Protein AF-A0A9D3B9A3-F1 (afdb_monomer)

Solvent-accessible surface area (backbone atoms only — not comparable to full-atom values): 5141 Å² total; per-residue (Å²): 142,89,83,82,88,76,71,79,62,83,76,73,53,71,68,58,48,48,55,52,50,50,50,68,72,42,58,75,53,64,77,50,44,65,61,53,31,68,74,65,33,66,69,57,43,51,55,50,50,52,52,51,53,51,54,50,50,55,52,52,50,55,52,51,52,53,50,51,53,50,51,51,52,53,52,52,56,51,52,54,53,54,62,77,72,106

pLDDT: mean 85.49, std 12.86, range [47.88, 96.56]

Structure (mmCIF, N/CA/C/O backbone):
data_AF-A0A9D3B9A3-F1
#
_entry.id   AF-A0A9D3B9A3-F1
#
loop_
_atom_site.group_PDB
_atom_site.id
_atom_site.type_symbol
_atom_site.label_atom_id
_atom_site.label_alt_id
_atom_site.label_comp_id
_atom_site.label_asym_id
_atom_site.label_entity_id
_atom_site.label_seq_id
_atom_site.pdbx_PDB_ins_code
_atom_site.Cartn_x
_atom_site.Cartn_y
_atom_site.Cartn_z
_atom_site.occupancy
_atom_site.B_iso_or_equiv
_atom_site.auth_seq_id
_atom_site.auth_comp_id
_atom_site.auth_asym_id
_atom_site.auth_atom_id
_atom_site.pdbx_PDB_model_num
ATOM 1 N N . MET A 1 1 ? 6.326 10.527 38.671 1.00 47.88 1 MET A N 1
ATOM 2 C CA . MET A 1 1 ? 5.760 11.430 37.648 1.00 47.88 1 MET A CA 1
ATOM 3 C C . MET A 1 1 ? 5.918 10.729 36.302 1.00 47.88 1 MET A C 1
ATOM 5 O O . MET A 1 1 ? 6.972 10.816 35.699 1.00 47.88 1 MET A O 1
ATOM 9 N N . ALA A 1 2 ? 4.943 9.900 35.923 1.00 47.94 2 ALA A N 1
ATOM 10 C CA . ALA A 1 2 ? 4.983 9.069 34.715 1.00 47.94 2 ALA A CA 1
ATOM 11 C C . ALA A 1 2 ? 3.606 9.126 34.038 1.00 47.94 2 ALA A C 1
ATOM 13 O O . ALA A 1 2 ? 2.848 8.164 34.033 1.00 47.94 2 ALA A O 1
ATOM 14 N N . GLY A 1 3 ? 3.251 10.315 33.563 1.00 51.28 3 GLY A N 1
ATOM 15 C CA . GLY A 1 3 ? 2.103 10.557 32.698 1.00 51.28 3 GLY A CA 1
ATOM 16 C C . GLY A 1 3 ? 2.592 11.484 31.599 1.00 51.28 3 GLY A C 1
ATOM 17 O O . GLY A 1 3 ? 2.956 12.615 31.897 1.00 51.28 3 GLY A O 1
ATOM 18 N N . GLY A 1 4 ? 2.716 10.976 30.374 1.00 48.44 4 GLY A N 1
ATOM 19 C CA . GLY A 1 4 ? 3.244 11.775 29.261 1.00 48.44 4 GLY A CA 1
ATOM 20 C C . GLY A 1 4 ? 3.666 11.008 28.006 1.00 48.44 4 GLY A C 1
ATOM 21 O O . GLY A 1 4 ? 4.406 11.561 27.207 1.00 48.44 4 GLY A O 1
ATOM 22 N N . ILE A 1 5 ? 3.248 9.748 27.818 1.00 55.19 5 ILE A N 1
ATOM 23 C CA . ILE A 1 5 ? 3.459 9.010 26.547 1.00 55.19 5 ILE A CA 1
ATOM 24 C C . ILE A 1 5 ? 2.116 8.752 25.828 1.00 55.19 5 ILE A C 1
ATOM 26 O O . ILE A 1 5 ? 2.061 8.096 24.797 1.00 55.19 5 ILE A O 1
ATOM 30 N N . THR A 1 6 ? 1.006 9.270 26.362 1.00 57.72 6 THR A N 1
ATOM 31 C CA . THR A 1 6 ? -0.348 9.094 25.805 1.00 57.72 6 THR A CA 1
ATOM 32 C C . THR A 1 6 ? -1.013 10.404 25.403 1.00 57.72 6 THR A C 1
ATOM 34 O O . THR A 1 6 ? -2.226 10.417 25.208 1.00 57.72 6 THR A O 1
ATOM 37 N N . ASP A 1 7 ? -0.254 11.490 25.234 1.00 52.56 7 ASP A N 1
ATOM 38 C CA . ASP A 1 7 ? -0.741 12.557 24.364 1.00 52.56 7 ASP A CA 1
ATOM 39 C C . ASP A 1 7 ? -0.789 11.962 22.961 1.00 52.56 7 ASP A C 1
ATOM 41 O O . ASP A 1 7 ? 0.238 11.753 22.310 1.00 52.56 7 ASP A O 1
ATOM 45 N N . THR A 1 8 ? -1.991 11.603 22.517 1.00 60.88 8 THR A N 1
ATOM 46 C CA . THR A 1 8 ? -2.267 11.436 21.098 1.00 60.88 8 THR A CA 1
ATOM 47 C C . THR A 1 8 ? -2.003 12.800 20.480 1.00 60.88 8 THR A C 1
ATOM 49 O O . THR A 1 8 ? -2.896 13.644 20.457 1.00 60.88 8 THR A O 1
ATOM 52 N N . GLY A 1 9 ? -0.748 13.051 20.095 1.00 62.47 9 GLY A N 1
ATOM 53 C CA . GLY A 1 9 ? -0.363 14.280 19.419 1.00 62.47 9 GLY A CA 1
ATOM 54 C C . GLY A 1 9 ? -1.297 14.526 18.239 1.00 62.47 9 GLY A C 1
ATOM 55 O O . GLY A 1 9 ? -1.875 13.579 17.698 1.00 62.47 9 GLY A O 1
ATOM 56 N N . GLU A 1 10 ? -1.459 15.798 17.874 1.00 76.88 10 GLU A N 1
ATOM 57 C CA . GLU A 1 10 ? -2.289 16.213 16.741 1.00 76.88 10 GLU A CA 1
ATOM 58 C C . GLU A 1 10 ? -2.073 15.264 15.548 1.00 76.88 10 GLU A C 1
ATOM 60 O O . GLU A 1 10 ? -0.925 15.078 15.118 1.00 76.88 10 GLU A O 1
ATOM 65 N N . PRO A 1 11 ? -3.134 14.606 15.041 1.00 81.44 11 PRO A N 1
ATOM 66 C CA . PRO A 1 11 ? -2.992 13.658 13.950 1.00 81.44 11 PRO A CA 1
ATOM 67 C C . PRO A 1 11 ? -2.354 14.359 12.752 1.00 81.44 11 PRO A C 1
ATOM 69 O O . PRO A 1 11 ? -2.710 15.488 12.407 1.00 81.44 11 PRO A O 1
ATOM 72 N N . TYR A 1 12 ? -1.398 13.687 12.106 1.00 86.44 12 TYR A N 1
ATOM 73 C CA . TYR A 1 12 ? -0.739 14.247 10.932 1.00 86.44 12 TYR A CA 1
ATOM 74 C C . TYR A 1 12 ? -1.771 14.668 9.881 1.00 86.44 12 TYR A C 1
ATOM 76 O O . TYR A 1 12 ? -2.711 13.931 9.577 1.00 86.44 12 TYR A O 1
ATOM 84 N N . SER A 1 13 ? -1.555 15.842 9.281 1.00 92.75 13 SER A N 1
ATOM 85 C CA . SER A 1 13 ? -2.336 16.279 8.123 1.00 92.75 13 SER A CA 1
ATOM 86 C C . SER A 1 13 ? -2.278 15.227 7.015 1.00 92.75 13 SER A C 1
ATOM 88 O O . SER A 1 13 ? -1.237 14.599 6.799 1.00 92.75 13 SER A O 1
ATOM 90 N N . ALA A 1 14 ? -3.371 15.080 6.264 1.00 90.69 14 ALA A N 1
ATOM 91 C CA . ALA A 1 14 ? -3.474 14.130 5.157 1.00 90.69 14 ALA A CA 1
ATOM 92 C C . ALA A 1 14 ? -2.312 14.260 4.156 1.00 90.69 14 ALA A C 1
ATOM 94 O O . ALA A 1 14 ? -1.822 13.255 3.647 1.00 90.69 14 ALA A O 1
ATOM 95 N N . PHE A 1 15 ? -1.819 15.482 3.923 1.00 93.88 15 PHE A N 1
ATOM 96 C CA . PHE A 1 15 ? -0.667 15.713 3.052 1.00 93.88 15 PHE A CA 1
ATOM 97 C C . PHE A 1 15 ? 0.635 15.135 3.627 1.00 93.88 15 PHE A C 1
ATOM 99 O O . PHE A 1 15 ? 1.386 14.471 2.918 1.00 93.88 15 PHE A O 1
ATOM 106 N N . VAL A 1 16 ? 0.890 15.330 4.924 1.00 94.38 16 VAL A N 1
ATOM 107 C CA . VAL A 1 16 ? 2.075 14.772 5.598 1.00 94.38 16 VAL A CA 1
ATOM 108 C C . VAL A 1 16 ? 1.995 13.245 5.628 1.00 94.38 16 VAL A C 1
ATOM 110 O O . VAL A 1 16 ? 2.979 12.574 5.320 1.00 94.38 16 VAL A O 1
ATOM 113 N N . GLY A 1 17 ? 0.812 12.693 5.913 1.00 92.00 17 GLY A N 1
ATOM 114 C CA . GLY A 1 17 ? 0.557 11.254 5.847 1.00 92.00 17 GLY A CA 1
ATOM 115 C C . GLY A 1 17 ? 0.784 10.671 4.449 1.00 92.00 17 GLY A C 1
ATOM 116 O O . GLY A 1 17 ? 1.391 9.610 4.328 1.00 92.00 17 GLY A O 1
ATOM 117 N N . LEU A 1 18 ? 0.376 11.381 3.390 1.00 92.31 18 LEU A N 1
ATOM 118 C CA . LEU A 1 18 ? 0.627 10.982 2.002 1.00 92.31 18 LEU A CA 1
ATOM 119 C C . LEU A 1 18 ? 2.126 10.923 1.697 1.00 92.31 18 LEU A C 1
ATOM 121 O O . LEU A 1 18 ? 2.599 9.919 1.168 1.00 92.31 18 LEU A O 1
ATOM 125 N N . VAL A 1 19 ? 2.878 11.972 2.045 1.00 93.06 19 VAL A N 1
ATOM 126 C CA . VAL A 1 19 ? 4.336 12.007 1.840 1.00 93.06 19 VAL A CA 1
ATOM 127 C C . VAL A 1 19 ? 5.011 10.877 2.618 1.00 93.06 19 VAL A C 1
ATOM 129 O O . VAL A 1 19 ? 5.900 10.213 2.085 1.00 93.06 19 VAL A O 1
ATOM 132 N N . TYR A 1 20 ? 4.573 10.609 3.848 1.00 92.75 20 TYR A N 1
ATOM 133 C CA . TYR A 1 20 ? 5.099 9.514 4.660 1.00 92.75 20 TYR A CA 1
ATOM 134 C C . TYR A 1 20 ? 4.818 8.140 4.034 1.00 92.75 20 TYR A C 1
ATOM 136 O O . TYR A 1 20 ? 5.738 7.342 3.859 1.00 92.75 20 TYR A O 1
ATOM 144 N N . MET A 1 21 ? 3.574 7.886 3.617 1.00 91.56 21 MET A N 1
ATOM 145 C CA . MET A 1 21 ? 3.189 6.640 2.946 1.00 91.56 21 MET A CA 1
ATOM 146 C C . MET A 1 21 ? 3.913 6.453 1.611 1.00 91.56 21 MET A C 1
ATOM 148 O O . MET A 1 21 ? 4.365 5.351 1.316 1.00 91.56 21 MET A O 1
ATOM 152 N N . PHE A 1 22 ? 4.095 7.518 0.826 1.00 89.81 22 PHE A N 1
ATOM 153 C CA . PHE A 1 22 ? 4.879 7.468 -0.409 1.00 89.81 22 PHE A CA 1
ATOM 154 C C . PHE A 1 22 ? 6.321 7.035 -0.136 1.00 89.81 22 PHE A C 1
ATOM 156 O O . PHE A 1 22 ? 6.819 6.122 -0.790 1.00 89.81 22 PHE A O 1
ATOM 163 N N . ASN A 1 23 ? 6.973 7.638 0.862 1.00 90.69 23 ASN A N 1
ATOM 164 C CA . ASN A 1 23 ? 8.329 7.252 1.252 1.00 90.69 23 ASN A CA 1
ATOM 165 C C . ASN A 1 23 ? 8.398 5.791 1.717 1.00 90.69 23 ASN A C 1
ATOM 167 O O . ASN A 1 23 ? 9.358 5.098 1.387 1.00 90.69 23 ASN A O 1
ATOM 171 N N . LEU A 1 24 ? 7.377 5.310 2.431 1.00 90.50 24 LEU A N 1
ATOM 172 C CA . LEU A 1 24 ? 7.306 3.929 2.906 1.00 90.50 24 LEU A CA 1
ATOM 173 C C . LEU A 1 24 ? 7.145 2.917 1.759 1.00 90.50 24 LEU A C 1
ATOM 175 O O . LEU A 1 24 ? 7.765 1.858 1.787 1.00 90.50 24 LEU A O 1
ATOM 179 N N . ILE A 1 25 ? 6.330 3.244 0.751 1.00 89.44 25 ILE A N 1
ATOM 180 C CA . ILE A 1 25 ? 6.060 2.369 -0.401 1.00 89.44 25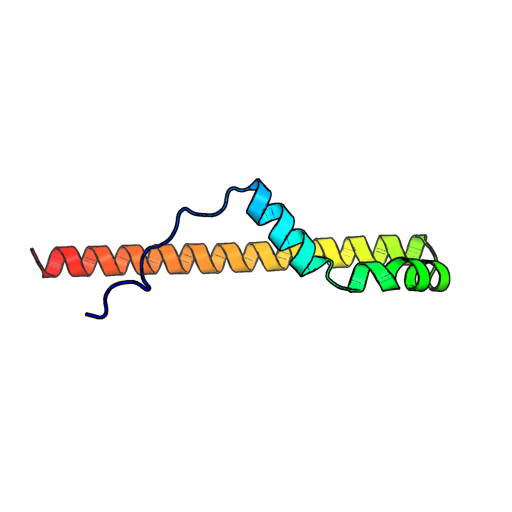 ILE A CA 1
ATOM 181 C C . ILE A 1 25 ? 7.236 2.373 -1.380 1.00 89.44 25 ILE A C 1
ATOM 183 O O . ILE A 1 25 ? 7.645 1.324 -1.871 1.00 89.44 25 ILE A O 1
ATOM 187 N N . VAL A 1 26 ? 7.771 3.555 -1.690 1.00 89.00 26 VAL A N 1
ATOM 188 C CA . VAL A 1 26 ? 8.836 3.708 -2.685 1.00 89.00 26 VAL A CA 1
ATOM 189 C C . VAL A 1 26 ? 10.183 3.259 -2.129 1.00 89.00 26 VAL A C 1
ATOM 191 O O . VAL A 1 26 ? 10.915 2.530 -2.807 1.00 89.00 26 VAL A O 1
ATOM 194 N N . GLY A 1 27 ? 10.513 3.691 -0.908 1.00 86.44 27 GLY A N 1
ATOM 195 C CA . GLY A 1 27 ? 11.780 3.406 -0.243 1.00 86.44 27 GLY A CA 1
ATOM 196 C C . GLY A 1 27 ? 12.998 3.606 -1.152 1.00 86.44 27 GLY A C 1
ATOM 197 O O . GLY A 1 27 ? 13.053 4.507 -1.988 1.00 86.44 27 GLY A O 1
ATOM 198 N N . THR A 1 28 ? 13.977 2.712 -1.033 1.00 85.88 28 THR A N 1
ATOM 199 C CA . THR A 1 28 ? 15.128 2.639 -1.950 1.00 85.88 28 THR A CA 1
ATOM 200 C C . THR A 1 28 ? 14.792 1.961 -3.284 1.00 85.88 28 THR A C 1
ATOM 202 O O . THR A 1 28 ? 15.616 1.970 -4.199 1.00 85.88 28 THR A O 1
ATOM 205 N N . GLY A 1 29 ? 13.583 1.404 -3.433 1.00 81.31 29 GLY A N 1
ATOM 206 C CA . GLY A 1 29 ? 13.140 0.681 -4.626 1.00 81.31 29 GLY A CA 1
ATOM 207 C C . GLY A 1 29 ? 13.067 1.557 -5.878 1.00 81.31 29 GLY A C 1
ATOM 208 O O . GLY A 1 29 ? 13.394 1.089 -6.967 1.00 81.31 29 GLY A O 1
ATOM 209 N N . ALA A 1 30 ? 12.750 2.851 -5.742 1.00 83.88 30 ALA A N 1
ATOM 210 C CA . ALA A 1 30 ? 12.787 3.784 -6.877 1.00 83.88 30 ALA A CA 1
ATOM 211 C C . ALA A 1 30 ? 14.165 3.884 -7.548 1.00 83.88 30 ALA A C 1
ATOM 213 O O . ALA A 1 30 ? 14.233 4.162 -8.743 1.00 83.88 30 ALA A O 1
ATOM 214 N N . LEU A 1 31 ? 15.260 3.641 -6.820 1.00 85.19 31 LEU A N 1
ATOM 215 C CA . LEU A 1 31 ? 16.615 3.740 -7.374 1.00 85.19 31 LEU A CA 1
ATOM 216 C C . LEU A 1 31 ? 16.940 2.579 -8.325 1.00 85.19 31 LEU A C 1
ATOM 218 O O . LEU A 1 31 ? 17.754 2.734 -9.233 1.00 85.19 31 LEU A O 1
ATOM 222 N N . THR A 1 32 ? 16.307 1.417 -8.143 1.00 82.75 32 THR A N 1
ATOM 223 C CA . THR A 1 32 ? 16.561 0.212 -8.949 1.00 82.75 32 THR A CA 1
ATOM 224 C C . THR A 1 32 ? 15.507 -0.019 -10.034 1.00 82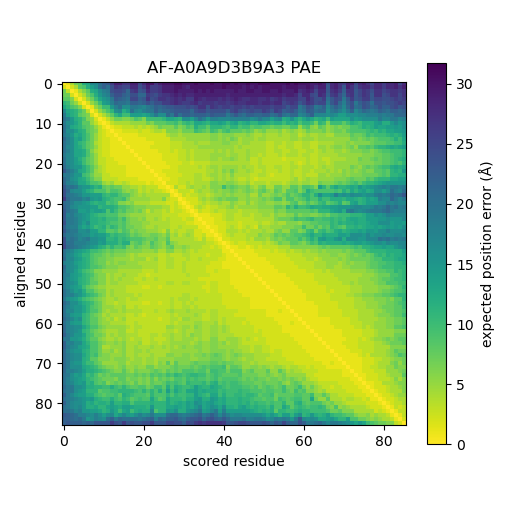.75 32 THR A C 1
ATOM 226 O O . THR A 1 32 ? 15.800 -0.700 -11.023 1.00 82.75 32 THR A O 1
ATOM 229 N N . MET A 1 33 ? 14.319 0.592 -9.913 1.00 82.81 33 MET A N 1
ATOM 230 C CA . MET A 1 33 ? 13.227 0.471 -10.891 1.00 82.81 33 MET A CA 1
ATOM 231 C C . MET A 1 33 ? 13.637 0.792 -12.340 1.00 82.81 33 MET A C 1
ATOM 233 O O . MET A 1 33 ? 13.338 -0.026 -13.212 1.00 82.81 33 MET A O 1
ATOM 237 N N . PRO A 1 34 ? 14.358 1.894 -12.647 1.00 84.88 34 PRO A N 1
ATOM 238 C CA . PRO A 1 34 ? 14.665 2.242 -14.036 1.00 84.88 34 PRO A CA 1
ATOM 239 C C . PRO A 1 34 ? 15.498 1.170 -14.744 1.00 84.88 34 PRO A C 1
ATOM 241 O O . PRO A 1 34 ? 15.238 0.832 -15.898 1.00 84.88 34 PRO A O 1
ATOM 244 N N . ARG A 1 35 ? 16.473 0.585 -14.036 1.00 85.50 35 ARG A N 1
ATOM 245 C CA . ARG A 1 35 ? 17.332 -0.473 -14.582 1.00 85.50 35 ARG A CA 1
ATOM 246 C C . ARG A 1 35 ? 16.549 -1.765 -14.801 1.00 85.50 35 ARG A C 1
ATOM 248 O O . ARG A 1 35 ? 16.680 -2.366 -15.862 1.00 85.50 35 ARG A O 1
ATOM 255 N N . ALA A 1 36 ? 15.727 -2.166 -13.832 1.00 84.19 36 ALA A N 1
ATOM 256 C CA . ALA A 1 36 ? 14.896 -3.364 -13.944 1.00 84.19 36 ALA A CA 1
ATOM 257 C C . ALA A 1 36 ? 13.903 -3.262 -15.117 1.00 84.19 36 ALA A C 1
ATOM 259 O O . ALA A 1 36 ? 13.693 -4.233 -15.848 1.00 84.19 36 ALA A 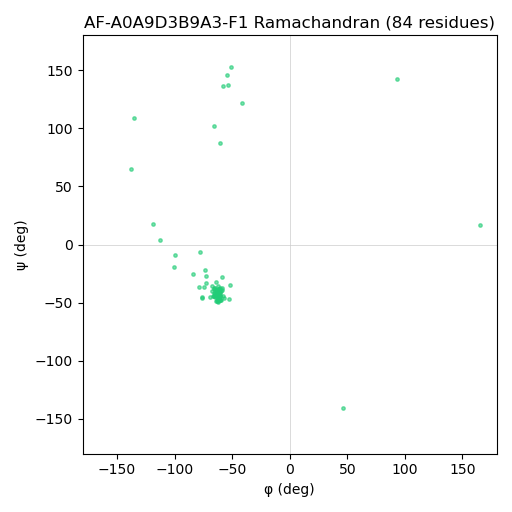O 1
ATOM 260 N N . PHE A 1 37 ? 13.339 -2.074 -15.341 1.00 86.12 37 PHE A N 1
ATOM 261 C CA . PHE A 1 37 ? 12.373 -1.843 -16.414 1.00 86.12 37 PHE A CA 1
ATOM 262 C C . PHE A 1 37 ? 13.051 -1.793 -17.783 1.00 86.12 37 PHE A C 1
ATOM 264 O O . PHE A 1 37 ? 12.520 -2.335 -18.751 1.00 86.12 37 PHE A O 1
ATOM 271 N N . ALA A 1 38 ? 14.256 -1.219 -17.860 1.00 87.56 38 ALA A N 1
ATOM 272 C CA . ALA A 1 38 ? 15.067 -1.251 -19.073 1.00 87.56 38 ALA A CA 1
ATOM 273 C C . ALA A 1 38 ? 15.447 -2.686 -19.478 1.00 87.56 38 ALA A C 1
ATOM 275 O O . ALA A 1 38 ? 15.475 -2.992 -20.666 1.00 87.56 38 ALA A O 1
ATOM 276 N N . THR A 1 39 ? 15.700 -3.577 -18.511 1.00 89.62 39 THR A N 1
ATOM 277 C CA . THR A 1 39 ? 16.030 -4.984 -18.792 1.00 89.62 39 THR A CA 1
ATOM 278 C C . THR A 1 39 ? 14.818 -5.855 -19.127 1.00 89.62 39 THR A C 1
ATOM 280 O O . THR A 1 39 ? 14.935 -6.745 -19.961 1.00 89.62 39 THR A O 1
ATOM 283 N N . ALA A 1 40 ? 13.664 -5.628 -18.489 1.00 88.25 40 ALA A N 1
ATOM 284 C CA . ALA A 1 40 ? 12.452 -6.427 -18.707 1.00 88.25 40 ALA A CA 1
ATOM 285 C C . ALA A 1 40 ? 11.633 -5.967 -19.927 1.00 88.25 40 ALA A C 1
ATOM 287 O O . ALA A 1 40 ? 10.895 -6.755 -20.516 1.00 88.25 40 ALA A O 1
ATOM 288 N N . GLY A 1 41 ? 11.762 -4.694 -20.303 1.00 89.69 41 GLY A N 1
ATOM 289 C CA . GLY A 1 41 ? 10.959 -4.055 -21.335 1.00 89.69 41 GLY A CA 1
ATOM 290 C C . GLY A 1 41 ? 9.723 -3.358 -20.762 1.00 89.69 41 GLY A C 1
ATOM 291 O O . GLY A 1 41 ? 9.053 -3.847 -19.852 1.00 89.69 41 GLY A O 1
ATOM 292 N N . TRP A 1 42 ? 9.397 -2.203 -21.342 1.00 86.94 42 TRP A N 1
ATOM 293 C CA . TRP A 1 42 ? 8.370 -1.292 -20.829 1.00 86.94 42 TRP A CA 1
ATOM 294 C C . TRP A 1 42 ? 6.972 -1.925 -20.727 1.00 86.94 42 TRP A C 1
ATOM 296 O O . TRP A 1 42 ? 6.281 -1.698 -19.738 1.00 86.94 42 TRP A O 1
ATOM 306 N N . VAL A 1 43 ? 6.569 -2.761 -21.694 1.00 93.00 43 VAL A N 1
ATOM 307 C CA . VAL A 1 43 ? 5.250 -3.426 -21.687 1.00 93.00 43 VAL A CA 1
ATOM 308 C C . VAL A 1 43 ? 5.115 -4.370 -20.493 1.00 93.00 43 VAL A C 1
ATOM 310 O O . VAL A 1 43 ? 4.121 -4.319 -19.770 1.00 93.00 43 VAL A O 1
ATOM 313 N N . VAL A 1 44 ? 6.131 -5.207 -20.263 1.00 93.06 44 VAL A N 1
ATOM 314 C CA . VAL A 1 44 ? 6.146 -6.177 -19.160 1.00 93.06 44 VAL A CA 1
ATOM 315 C C . VAL A 1 44 ? 6.148 -5.446 -17.820 1.00 93.06 44 VAL A C 1
ATOM 317 O O . VAL A 1 44 ? 5.397 -5.813 -16.918 1.00 93.06 44 VAL A O 1
ATOM 320 N N . SER A 1 45 ? 6.935 -4.375 -17.697 1.00 91.75 45 SER A N 1
ATOM 321 C CA . SER A 1 45 ? 6.981 -3.562 -16.481 1.00 91.75 45 SER A CA 1
ATOM 322 C C . SER A 1 45 ? 5.651 -2.877 -16.175 1.00 91.75 45 SER A C 1
ATOM 324 O O . SER A 1 45 ? 5.214 -2.920 -15.028 1.00 91.75 45 SER A O 1
ATOM 326 N N . ILE A 1 46 ? 4.974 -2.294 -17.171 1.00 92.19 46 ILE A N 1
ATOM 327 C CA . ILE A 1 46 ? 3.653 -1.677 -16.970 1.00 92.19 46 ILE A CA 1
ATOM 328 C C . ILE A 1 46 ? 2.635 -2.729 -16.532 1.00 92.19 46 ILE A C 1
ATOM 330 O O . ILE A 1 46 ? 1.957 -2.525 -15.529 1.00 92.19 46 ILE A O 1
ATOM 334 N N . ALA A 1 47 ? 2.568 -3.869 -17.228 1.00 94.62 47 ALA A N 1
ATOM 335 C CA . ALA A 1 47 ? 1.644 -4.944 -16.875 1.00 94.62 47 ALA A CA 1
ATOM 336 C C . ALA A 1 47 ? 1.869 -5.433 -15.434 1.00 94.62 47 ALA A C 1
ATOM 338 O O . ALA A 1 47 ? 0.916 -5.574 -14.666 1.00 94.62 47 ALA A O 1
ATOM 339 N N . LEU A 1 48 ? 3.132 -5.624 -15.042 1.00 92.62 48 LEU A N 1
ATOM 340 C CA . LEU A 1 48 ? 3.498 -6.031 -13.689 1.00 92.62 48 LEU A CA 1
ATOM 341 C C . LEU A 1 48 ? 3.088 -4.984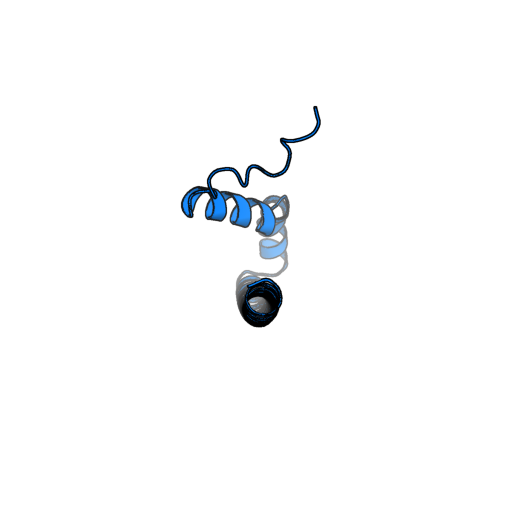 -12.642 1.00 92.62 48 LEU A C 1
ATOM 343 O O . LEU A 1 48 ? 2.481 -5.346 -11.636 1.00 92.62 48 LEU A O 1
ATOM 347 N N . ILE A 1 49 ? 3.372 -3.697 -12.873 1.00 92.44 49 ILE A N 1
ATOM 348 C CA . ILE A 1 49 ? 2.979 -2.618 -11.951 1.00 92.44 49 ILE A CA 1
ATOM 349 C C . ILE A 1 49 ? 1.463 -2.561 -11.802 1.00 92.44 49 ILE A C 1
ATOM 351 O O . ILE A 1 49 ? 0.981 -2.418 -10.683 1.00 92.44 49 ILE A O 1
ATOM 355 N N . THR A 1 50 ? 0.700 -2.687 -12.889 1.00 95.19 50 THR A N 1
ATOM 356 C CA . THR A 1 50 ? -0.766 -2.660 -12.825 1.00 95.19 50 THR A CA 1
ATOM 357 C C . THR A 1 50 ? -1.305 -3.792 -11.951 1.00 95.19 50 THR A C 1
ATOM 359 O O . THR A 1 50 ? -2.153 -3.546 -11.094 1.00 95.19 50 THR A O 1
ATOM 362 N N . VAL A 1 51 ? -0.782 -5.012 -12.106 1.00 95.81 51 VAL A N 1
ATOM 363 C CA . VAL A 1 51 ? -1.182 -6.159 -11.274 1.00 95.81 51 VAL A CA 1
ATOM 364 C C . VAL A 1 51 ? -0.786 -5.949 -9.811 1.00 95.81 51 VAL A C 1
ATOM 366 O O . VAL A 1 51 ? -1.606 -6.164 -8.919 1.00 95.81 51 VAL A O 1
ATOM 369 N N . LEU A 1 52 ? 0.437 -5.479 -9.546 1.00 93.69 52 LEU A N 1
ATOM 370 C CA . LEU A 1 52 ? 0.908 -5.201 -8.184 1.00 93.69 52 LEU A CA 1
ATOM 371 C C . LEU A 1 52 ? 0.115 -4.075 -7.509 1.00 93.69 52 LEU A C 1
ATOM 373 O O . LEU A 1 52 ? -0.197 -4.173 -6.321 1.00 93.69 52 LEU A O 1
ATOM 377 N N . ALA A 1 53 ? -0.244 -3.030 -8.255 1.00 93.50 53 ALA A N 1
ATOM 378 C CA . ALA A 1 53 ? -1.071 -1.930 -7.772 1.00 93.50 53 ALA A CA 1
ATOM 379 C C . ALA A 1 53 ? -2.487 -2.414 -7.437 1.00 93.50 53 ALA A C 1
ATOM 381 O O . ALA A 1 53 ? -3.004 -2.102 -6.366 1.00 93.50 53 ALA A O 1
ATOM 382 N N . PHE A 1 54 ? -3.086 -3.234 -8.305 1.00 96.50 54 PHE A N 1
ATOM 383 C CA . PHE A 1 54 ? -4.393 -3.837 -8.054 1.00 96.50 54 PHE A CA 1
ATOM 384 C C . PHE A 1 54 ? -4.378 -4.740 -6.812 1.00 96.50 54 PHE A C 1
ATOM 386 O O . PHE A 1 54 ? -5.235 -4.615 -5.939 1.00 96.50 54 PHE A O 1
ATOM 393 N N . MET A 1 55 ? -3.375 -5.611 -6.688 1.00 95.75 55 MET A N 1
ATOM 394 C CA . MET A 1 55 ? -3.255 -6.515 -5.543 1.00 95.75 55 MET A CA 1
ATOM 395 C C . MET A 1 55 ? -2.994 -5.759 -4.232 1.00 95.75 55 MET A C 1
ATOM 397 O O . MET A 1 55 ? -3.577 -6.096 -3.198 1.00 95.75 55 MET A O 1
ATOM 401 N N . SER A 1 56 ? -2.181 -4.699 -4.276 1.00 95.06 56 SER A N 1
ATOM 402 C CA . SER A 1 56 ? -1.975 -3.796 -3.137 1.00 95.06 56 SER A CA 1
ATOM 403 C C . SER A 1 56 ? -3.278 -3.113 -2.725 1.00 95.06 56 SER A C 1
ATOM 405 O O . SER A 1 56 ? -3.614 -3.116 -1.544 1.00 95.06 56 SER A O 1
ATOM 407 N N . TYR A 1 57 ? -4.057 -2.611 -3.687 1.00 94.88 57 TYR A N 1
ATOM 408 C CA . TYR A 1 57 ? -5.347 -1.975 -3.419 1.00 94.88 57 TYR A CA 1
ATOM 409 C C . TYR A 1 57 ? -6.337 -2.929 -2.737 1.00 94.88 57 TYR A C 1
ATOM 411 O O . TYR A 1 57 ? -6.909 -2.588 -1.704 1.00 94.88 57 TYR A O 1
ATOM 419 N N . MET A 1 58 ? -6.481 -4.152 -3.259 1.00 96.50 58 MET A N 1
ATOM 420 C CA . MET A 1 58 ? -7.325 -5.191 -2.652 1.00 96.50 58 MET A CA 1
ATOM 421 C C . MET A 1 58 ? -6.908 -5.485 -1.205 1.00 96.50 58 MET A C 1
ATOM 423 O O . MET A 1 58 ? -7.746 -5.532 -0.306 1.00 96.50 58 MET A O 1
ATOM 427 N N . THR A 1 59 ? -5.601 -5.635 -0.972 1.00 95.62 59 THR A N 1
ATOM 428 C CA . THR A 1 59 ? -5.048 -5.911 0.361 1.00 95.62 59 THR A CA 1
ATOM 429 C C . THR A 1 59 ? -5.354 -4.775 1.335 1.00 95.62 59 THR A C 1
ATOM 431 O O . THR A 1 59 ? -5.798 -5.027 2.455 1.00 95.62 59 THR A O 1
ATOM 434 N N . THR A 1 60 ? -5.173 -3.521 0.915 1.00 94.88 60 THR A N 1
ATOM 435 C CA . THR A 1 60 ? -5.481 -2.353 1.748 1.00 94.88 60 THR A CA 1
ATOM 436 C C . THR A 1 60 ? -6.964 -2.290 2.117 1.00 94.88 60 THR A C 1
ATOM 438 O O . THR A 1 60 ? -7.276 -2.020 3.275 1.00 94.88 60 THR A O 1
ATOM 441 N N . THR A 1 61 ? -7.879 -2.596 1.194 1.00 94.94 61 THR A N 1
ATOM 442 C CA . THR A 1 61 ? -9.324 -2.606 1.481 1.00 94.94 61 THR A CA 1
ATOM 443 C C . THR A 1 61 ? -9.686 -3.613 2.571 1.00 94.94 61 THR A C 1
ATOM 445 O O . THR A 1 61 ? -10.340 -3.241 3.544 1.00 94.94 61 THR A O 1
ATOM 448 N N . PHE A 1 62 ? -9.197 -4.855 2.482 1.00 95.56 62 PHE A N 1
ATOM 4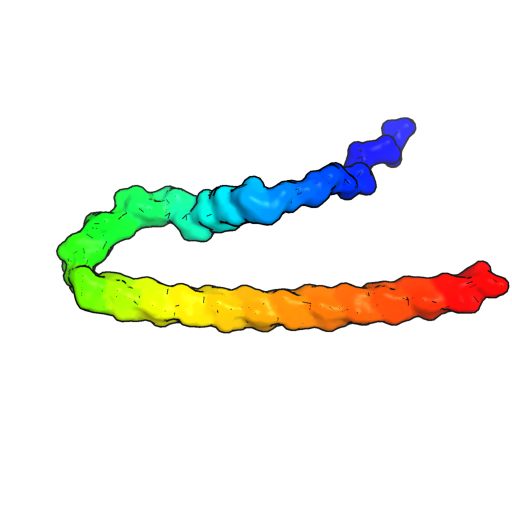49 C CA . PHE A 1 62 ? -9.458 -5.865 3.516 1.00 95.56 62 PHE A CA 1
ATOM 450 C C . PHE A 1 62 ? -8.912 -5.458 4.888 1.00 95.56 62 PHE A C 1
ATOM 452 O O . PHE A 1 62 ? -9.554 -5.683 5.915 1.00 95.56 62 PHE A O 1
ATOM 459 N N . VAL A 1 63 ? -7.739 -4.822 4.918 1.00 96.56 63 VAL A N 1
ATOM 460 C CA . VAL A 1 63 ? -7.160 -4.298 6.160 1.00 96.56 63 VAL A CA 1
ATOM 461 C C . VAL A 1 63 ? -8.050 -3.205 6.760 1.00 96.56 63 VAL A C 1
ATOM 463 O O . VAL A 1 63 ? -8.294 -3.217 7.968 1.00 96.56 63 VAL A O 1
ATOM 466 N N . ILE A 1 64 ? -8.579 -2.293 5.940 1.00 95.50 64 ILE A N 1
ATOM 467 C CA . ILE A 1 64 ? -9.490 -1.232 6.394 1.00 95.50 64 ILE A CA 1
ATOM 468 C C . ILE A 1 64 ? -10.786 -1.828 6.958 1.00 95.50 64 ILE A C 1
ATOM 470 O O . ILE A 1 64 ? -11.240 -1.397 8.019 1.00 95.50 64 ILE A O 1
ATOM 474 N N . GLU A 1 65 ? -11.362 -2.839 6.307 1.00 95.12 65 GLU A N 1
ATOM 475 C CA . GLU A 1 65 ? -12.560 -3.528 6.803 1.00 95.12 65 GLU A CA 1
ATOM 476 C C . GLU A 1 65 ? -12.316 -4.195 8.160 1.00 95.12 65 GLU A C 1
ATOM 478 O O . GLU A 1 65 ? -13.108 -4.027 9.091 1.00 95.12 65 GLU A O 1
ATOM 483 N N . ALA A 1 66 ? -11.185 -4.888 8.312 1.00 95.25 66 ALA A N 1
ATOM 484 C CA . ALA A 1 66 ? -10.803 -5.507 9.576 1.00 95.25 66 ALA A CA 1
ATOM 485 C C . ALA A 1 66 ? -10.625 -4.463 10.694 1.00 95.25 66 ALA A C 1
ATOM 487 O O . ALA A 1 66 ? -11.114 -4.657 11.810 1.00 95.25 66 ALA A O 1
ATOM 488 N N . MET A 1 67 ? -9.985 -3.325 10.398 1.00 95.50 67 MET A N 1
ATOM 489 C CA . MET A 1 67 ? -9.842 -2.212 11.344 1.00 95.50 67 MET A CA 1
ATOM 490 C C . MET A 1 67 ? -11.198 -1.604 11.725 1.00 95.50 67 MET A C 1
ATOM 492 O O . MET A 1 67 ? -11.431 -1.312 12.900 1.00 95.50 67 MET A O 1
ATOM 496 N N . ALA A 1 68 ? -12.113 -1.444 10.766 1.00 94.12 68 ALA A N 1
ATOM 497 C CA . ALA A 1 68 ? -13.455 -0.926 11.013 1.00 94.12 68 ALA A CA 1
ATOM 498 C C .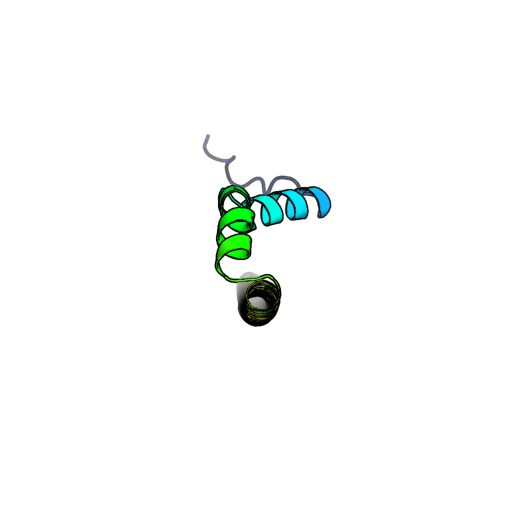 ALA A 1 68 ? -14.283 -1.878 11.892 1.00 94.12 68 ALA A C 1
ATOM 500 O O . ALA A 1 68 ? -14.908 -1.431 12.857 1.00 94.12 68 ALA A O 1
ATOM 501 N N . ALA A 1 69 ? -14.237 -3.185 11.619 1.00 93.75 69 ALA A N 1
ATOM 502 C CA . ALA A 1 69 ? -14.897 -4.207 12.430 1.00 93.75 69 ALA A CA 1
ATOM 503 C C . ALA A 1 69 ? -14.333 -4.249 13.859 1.00 93.75 69 ALA A C 1
ATOM 505 O O . ALA A 1 69 ? -15.094 -4.277 14.829 1.00 93.75 69 ALA A O 1
ATOM 506 N N . ALA A 1 70 ? -13.008 -4.171 14.009 1.00 93.94 70 ALA A N 1
ATOM 507 C CA . ALA A 1 70 ? -12.358 -4.098 15.314 1.00 93.94 70 ALA A CA 1
ATOM 508 C C . ALA A 1 70 ? -12.758 -2.829 16.084 1.00 93.94 70 ALA A C 1
ATOM 510 O O . ALA A 1 70 ? -13.070 -2.895 17.274 1.00 93.94 70 ALA A O 1
ATOM 511 N N . ASN A 1 71 ? -12.818 -1.676 15.411 1.00 93.62 71 ASN A N 1
ATOM 512 C CA . ASN A 1 71 ? -13.246 -0.423 16.029 1.00 93.62 71 ASN A CA 1
ATOM 513 C C . ASN A 1 71 ? -14.729 -0.466 16.444 1.00 93.62 71 ASN A C 1
ATOM 515 O O . ASN A 1 71 ? -15.089 0.024 17.513 1.00 93.62 71 ASN A O 1
ATOM 519 N N . ALA A 1 72 ? -15.596 -1.106 15.653 1.00 92.12 72 ALA A N 1
ATOM 520 C CA . ALA A 1 72 ? -16.994 -1.330 16.023 1.00 92.12 72 ALA A CA 1
ATOM 521 C C . ALA A 1 72 ? -17.120 -2.217 17.275 1.00 92.12 72 ALA A C 1
ATOM 523 O O . ALA A 1 72 ? -17.838 -1.859 18.209 1.00 92.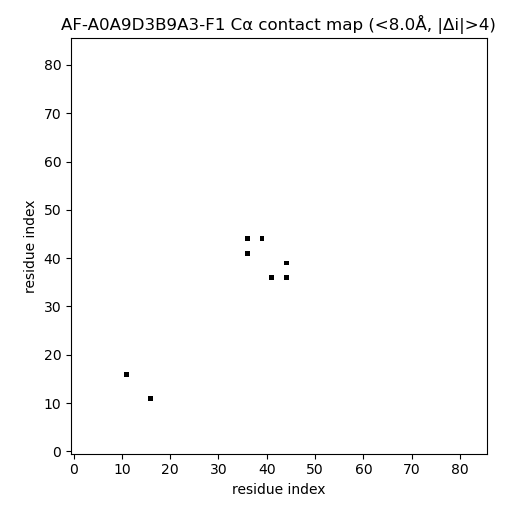12 72 ALA A O 1
ATOM 524 N N . GLN A 1 73 ? -16.358 -3.313 17.344 1.00 92.00 73 GLN A N 1
ATOM 525 C CA . GLN A 1 73 ? -16.299 -4.190 18.520 1.00 92.00 73 GLN A CA 1
ATOM 526 C C . GLN A 1 73 ? -15.799 -3.454 19.772 1.00 92.00 73 GLN A C 1
ATOM 528 O O . GLN A 1 73 ? -16.398 -3.570 20.842 1.00 92.00 73 GLN A O 1
ATOM 533 N N . LEU A 1 74 ? -14.737 -2.650 19.649 1.00 91.94 74 LEU A N 1
ATOM 534 C CA . LEU A 1 74 ? -14.218 -1.829 20.750 1.00 91.94 74 LEU A CA 1
ATOM 535 C C . LEU A 1 74 ? -15.256 -0.819 21.248 1.00 91.94 74 LEU A C 1
ATOM 537 O O . LEU A 1 74 ? -15.397 -0.624 22.458 1.00 91.94 74 LEU A O 1
ATOM 541 N N . ARG A 1 75 ? -16.011 -0.197 20.334 1.00 91.19 75 ARG A N 1
ATOM 542 C CA . ARG A 1 75 ? -17.096 0.724 20.692 1.00 91.19 75 ARG A CA 1
ATOM 543 C C . ARG A 1 75 ? -18.221 0.014 21.436 1.00 91.19 75 ARG A C 1
ATOM 545 O O . ARG A 1 75 ? -18.698 0.573 22.418 1.00 91.19 75 ARG A O 1
ATOM 552 N N . TRP A 1 76 ? -18.622 -1.187 21.023 1.00 86.38 76 TRP A N 1
ATOM 553 C CA . TRP A 1 76 ? -19.637 -1.960 21.746 1.00 86.38 76 TRP A CA 1
ATOM 554 C C . TRP A 1 76 ? -19.180 -2.334 23.154 1.00 86.38 76 TRP A C 1
ATOM 556 O O . TRP A 1 76 ? -19.874 -1.996 24.109 1.00 86.38 76 TRP A O 1
ATOM 566 N N . LYS A 1 77 ? -17.969 -2.878 23.310 1.00 86.88 77 LYS A N 1
ATOM 567 C CA . LYS A 1 77 ? -17.428 -3.196 24.642 1.00 86.88 77 LYS A CA 1
ATOM 568 C C . LYS A 1 77 ? -17.329 -1.974 25.556 1.00 86.88 77 LYS A C 1
ATOM 570 O O . LYS A 1 77 ? -17.591 -2.077 26.750 1.00 86.88 77 LYS A O 1
ATOM 575 N N . ARG A 1 78 ? -16.968 -0.802 25.016 1.00 87.50 78 ARG A N 1
ATOM 576 C CA . ARG A 1 78 ? -16.923 0.445 25.799 1.00 87.50 78 ARG A CA 1
ATOM 577 C C . ARG A 1 78 ? -18.308 0.834 26.328 1.00 87.50 78 ARG A C 1
ATOM 579 O O . ARG A 1 78 ? -18.417 1.202 27.491 1.00 87.50 78 ARG A O 1
ATOM 586 N N . ARG A 1 79 ? -19.353 0.710 25.503 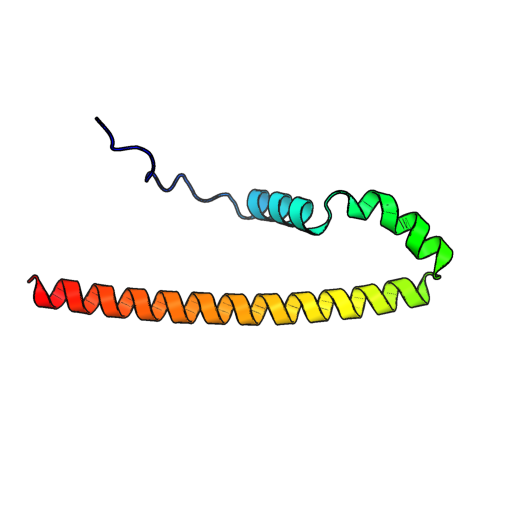1.00 84.50 79 ARG A N 1
ATOM 587 C CA . ARG A 1 79 ? -20.743 1.002 25.897 1.00 84.50 79 ARG A CA 1
ATOM 588 C C . ARG A 1 79 ? -21.229 0.072 27.009 1.00 84.50 79 ARG A C 1
ATOM 590 O O . ARG A 1 79 ? -21.867 0.539 27.943 1.00 84.50 79 ARG A O 1
ATOM 597 N N . GLU A 1 80 ? -20.911 -1.219 26.923 1.00 85.25 80 GLU A N 1
ATOM 598 C CA . GLU A 1 80 ? -21.277 -2.200 27.954 1.00 85.25 80 GLU A CA 1
ATOM 599 C C . GLU A 1 80 ? -20.618 -1.868 29.300 1.00 85.25 80 GLU A C 1
ATOM 601 O O . GLU A 1 80 ? -21.276 -1.896 30.336 1.00 85.25 80 GLU A O 1
ATOM 606 N N . GLN A 1 81 ? -19.341 -1.474 29.299 1.00 79.44 81 GLN A N 1
ATOM 607 C CA . GLN A 1 81 ? -18.655 -1.063 30.529 1.00 79.44 81 GLN A CA 1
ATOM 608 C C . GLN A 1 81 ? -19.201 0.240 31.124 1.00 79.44 81 GLN A C 1
ATOM 610 O O . GLN A 1 81 ? -19.256 0.369 32.345 1.00 79.44 81 GLN A O 1
ATOM 615 N N . GLU A 1 82 ? -19.609 1.197 30.289 1.00 81.62 82 GLU A N 1
ATOM 616 C CA . GLU A 1 82 ? -20.263 2.431 30.743 1.00 81.62 82 GLU A CA 1
ATOM 617 C C . GLU A 1 82 ? -21.622 2.139 31.401 1.00 81.62 82 GLU A C 1
ATOM 619 O O . GLU A 1 82 ? -21.940 2.756 32.412 1.00 81.62 82 GLU A O 1
ATOM 624 N N . GLN A 1 83 ? -22.384 1.167 30.887 1.00 75.25 83 GLN A N 1
ATOM 625 C CA . GLN A 1 83 ? -23.669 0.757 31.470 1.00 75.25 83 GLN A CA 1
ATOM 626 C C . GLN A 1 83 ? -23.533 -0.035 32.773 1.00 75.25 83 GLN A C 1
ATOM 628 O O . GLN A 1 83 ? -24.383 0.089 33.640 1.00 75.25 83 GLN A O 1
ATOM 633 N N . VAL A 1 84 ? -22.482 -0.843 32.933 1.00 73.75 84 VAL A N 1
ATOM 634 C CA . VAL A 1 84 ? -22.238 -1.592 34.182 1.00 73.75 84 VAL A CA 1
ATOM 635 C C . VAL A 1 84 ? -21.738 -0.680 35.311 1.00 73.75 84 VAL A C 1
ATOM 637 O O . VAL A 1 84 ? -21.823 -1.036 36.484 1.00 73.75 84 VAL A O 1
ATOM 640 N N . ARG A 1 85 ? -21.175 0.485 34.970 1.00 65.62 85 ARG A N 1
ATOM 641 C CA . ARG A 1 85 ? -20.531 1.401 35.920 1.00 65.62 85 ARG A CA 1
ATOM 642 C C . ARG A 1 85 ? -21.416 2.588 36.340 1.00 65.62 85 ARG A C 1
ATOM 644 O O . ARG A 1 85 ? -21.002 3.324 37.236 1.00 65.62 85 ARG A O 1
ATOM 651 N N . GLY A 1 86 ? -22.568 2.787 35.699 1.00 54.78 86 GLY A N 1
ATOM 652 C CA . GLY A 1 86 ? -23.592 3.777 36.067 1.00 54.78 86 GLY A CA 1
ATOM 653 C C . GLY A 1 86 ? -24.748 3.132 36.814 1.00 54.78 86 GLY A C 1
ATOM 654 O O . GLY A 1 86 ? -25.301 3.817 37.700 1.00 54.78 86 GLY A O 1
#

Mean predicted aligned error: 8.61 Å

Radius of gyration: 21.14 Å; Cα contacts (8 Å, |Δi|>4): 4; chains: 1; bounding box: 41×23×59 Å

Sequence (86 aa):
MAGGITDTGEPYSAFVGLVYMFNLIVGTGALTMPRAFATAGWVVSIALITVLAFMSYMTTTFVIEAMAAANAQLRWKRREQEQVRG

InterPro domains:
  IPR013057 Amino acid transporter, transmembrane domain [PF01490] (13-67)

Organism: Nothobranchius furzeri (NCBI:txid105023)

Foldseek 3Di:
DPDDPPPPPDPDDPVVVVVVVCCVVCPCVVVCVVVVCVVVDVVVSVVVVVVVVVVVVVVVVVVVVVVVVVV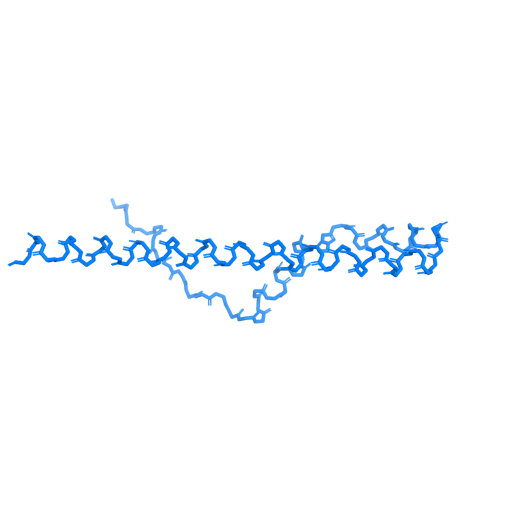VVVVVVVVVVVVVVD

Secondary structure (DSSP, 8-state):
----S-----PPPHHHHHHHHHHHHHTTHHHHHHHHHHHH-HHHHHHHHHHHHHHHHHHHHHHHHHHHHHHHHHHHHHHHHHHHH-